Protein AF-A0A529PR20-F1 (afdb_monomer)

Structure (mmCIF, N/CA/C/O backbone):
data_AF-A0A529PR20-F1
#
_entry.id   AF-A0A529PR20-F1
#
loop_
_atom_site.group_PDB
_atom_site.id
_atom_site.type_symbol
_atom_site.label_atom_id
_atom_site.label_alt_id
_atom_site.label_comp_id
_atom_site.label_asym_id
_atom_site.label_entity_id
_atom_site.label_seq_id
_atom_site.pdbx_PDB_ins_code
_atom_site.Cartn_x
_atom_site.Cartn_y
_atom_site.Cartn_z
_atom_site.occupancy
_atom_site.B_iso_or_equiv
_atom_site.auth_seq_id
_atom_site.auth_comp_id
_atom_site.auth_asym_id
_atom_site.auth_atom_id
_atom_site.pdbx_PDB_model_num
ATOM 1 N N . MET A 1 1 ? -3.838 -8.684 -15.414 1.00 84.94 1 MET A N 1
ATOM 2 C CA . MET A 1 1 ? -3.041 -7.514 -14.962 1.00 84.94 1 MET A CA 1
ATOM 3 C C . MET A 1 1 ? -2.165 -7.906 -13.783 1.00 84.94 1 MET A C 1
ATOM 5 O O . MET A 1 1 ? -0.993 -7.568 -13.832 1.00 84.94 1 MET A O 1
ATOM 9 N N . ALA A 1 2 ? -2.687 -8.684 -12.826 1.00 80.88 2 ALA A N 1
ATOM 10 C CA . ALA A 1 2 ? -1.907 -9.395 -11.805 1.00 80.88 2 ALA A CA 1
ATOM 11 C C . ALA A 1 2 ? -0.615 -10.030 -12.363 1.00 80.88 2 ALA A C 1
ATOM 13 O O . ALA A 1 2 ? 0.471 -9.598 -11.996 1.00 80.88 2 ALA A O 1
ATOM 14 N N . ASP A 1 3 ? -0.721 -10.882 -13.393 1.00 88.12 3 ASP A N 1
ATOM 15 C CA . ASP A 1 3 ? 0.445 -11.555 -14.005 1.00 88.12 3 ASP A CA 1
ATOM 16 C C . ASP A 1 3 ? 1.547 -10.602 -14.500 1.00 88.12 3 ASP A C 1
ATOM 18 O O . ASP A 1 3 ? 2.730 -10.937 -14.499 1.00 88.12 3 ASP A O 1
ATOM 22 N N . LEU A 1 4 ? 1.177 -9.396 -14.952 1.00 87.56 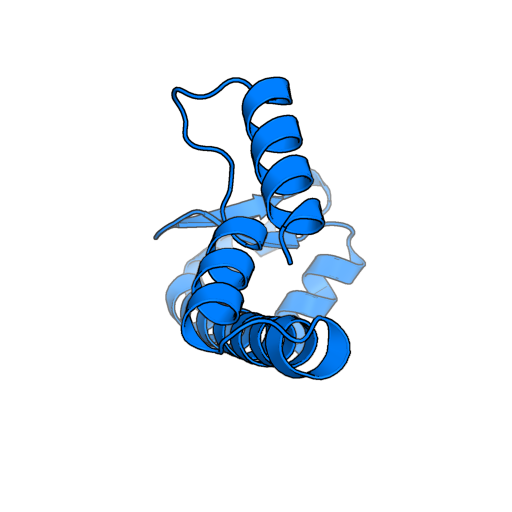4 LEU A N 1
ATOM 23 C CA . LEU A 1 4 ? 2.147 -8.389 -15.385 1.00 87.56 4 LEU A CA 1
ATOM 24 C C . LEU A 1 4 ? 2.904 -7.812 -14.188 1.00 87.56 4 LEU A C 1
ATOM 26 O O . LEU A 1 4 ? 4.117 -7.620 -14.269 1.00 87.56 4 LEU A O 1
ATOM 30 N N . ILE A 1 5 ? 2.184 -7.504 -13.110 1.00 87.12 5 ILE A N 1
ATOM 31 C CA . ILE A 1 5 ? 2.764 -6.966 -11.881 1.00 87.12 5 ILE A CA 1
ATOM 32 C C . ILE A 1 5 ? 3.679 -8.014 -11.246 1.00 87.12 5 ILE A C 1
ATOM 34 O O . ILE A 1 5 ? 4.823 -7.696 -10.926 1.00 87.12 5 ILE A O 1
ATOM 38 N N . ASP A 1 6 ? 3.241 -9.270 -11.178 1.00 89.06 6 ASP A N 1
ATOM 39 C CA . ASP A 1 6 ? 4.040 -10.375 -10.644 1.00 89.06 6 ASP A CA 1
ATOM 40 C C . ASP A 1 6 ? 5.289 -10.632 -11.478 1.00 89.06 6 ASP A C 1
ATOM 42 O O . ASP A 1 6 ? 6.383 -10.790 -10.937 1.00 89.06 6 ASP A O 1
ATOM 46 N N . ARG A 1 7 ? 5.175 -10.560 -12.808 1.00 90.06 7 ARG A N 1
ATOM 47 C CA . ARG A 1 7 ? 6.337 -10.646 -13.696 1.00 90.06 7 ARG A CA 1
ATOM 48 C C . ARG A 1 7 ? 7.320 -9.496 -13.491 1.00 90.06 7 ARG A C 1
ATOM 50 O O . ARG A 1 7 ? 8.522 -9.691 -13.598 1.00 90.06 7 ARG A O 1
ATOM 57 N N . ILE A 1 8 ? 6.851 -8.282 -13.216 1.00 90.38 8 ILE A N 1
ATOM 58 C CA . ILE A 1 8 ? 7.742 -7.156 -12.900 1.00 90.38 8 ILE A CA 1
ATOM 59 C C . ILE A 1 8 ? 8.437 -7.381 -11.550 1.00 90.38 8 ILE A C 1
ATOM 61 O O . ILE A 1 8 ? 9.648 -7.168 -11.444 1.00 90.38 8 ILE A O 1
ATOM 65 N N . ARG A 1 9 ? 7.695 -7.887 -10.559 1.00 91.00 9 ARG A N 1
ATOM 66 C CA . ARG A 1 9 ? 8.204 -8.260 -9.232 1.00 91.00 9 ARG A CA 1
ATOM 67 C C . ARG A 1 9 ? 9.215 -9.399 -9.288 1.00 91.00 9 ARG A C 1
ATOM 69 O O . ARG A 1 9 ? 10.208 -9.344 -8.567 1.00 91.00 9 ARG A O 1
ATOM 76 N N . SER A 1 10 ? 9.065 -10.355 -10.205 1.00 92.44 10 SER A N 1
ATOM 77 C CA . SER A 1 10 ? 10.031 -11.447 -10.385 1.00 92.44 10 SER A CA 1
ATOM 78 C C . SER A 1 10 ? 11.401 -10.973 -10.888 1.00 92.44 10 SER A C 1
ATOM 80 O O . SER A 1 10 ? 12.398 -11.650 -10.664 1.00 92.44 10 SER A O 1
ATOM 82 N N . PHE A 1 11 ? 11.486 -9.802 -11.532 1.00 92.19 11 PHE A N 1
ATOM 83 C CA . PHE A 1 11 ? 12.765 -9.153 -11.860 1.00 92.19 11 PHE A CA 1
ATOM 84 C C . PHE A 1 11 ? 13.356 -8.357 -10.679 1.00 92.19 11 PHE A C 1
ATOM 86 O O . PHE A 1 11 ? 14.425 -7.763 -10.798 1.00 92.19 11 PHE A O 1
ATOM 93 N N . GLY A 1 12 ? 12.680 -8.299 -9.529 1.00 92.88 12 GLY A N 1
ATOM 94 C CA . GLY A 1 12 ? 13.071 -7.470 -8.386 1.00 92.88 12 GLY A CA 1
ATOM 95 C C . GLY A 1 12 ? 12.781 -5.975 -8.569 1.00 92.88 12 GLY A C 1
ATOM 96 O O . GLY A 1 12 ? 13.387 -5.143 -7.882 1.00 92.88 12 GLY A O 1
ATOM 97 N N . ALA A 1 13 ? 11.891 -5.633 -9.503 1.00 94.88 13 ALA A N 1
ATOM 98 C CA . ALA A 1 13 ? 11.338 -4.296 -9.700 1.00 94.88 13 ALA A CA 1
ATOM 99 C C . ALA A 1 13 ? 9.886 -4.237 -9.206 1.00 94.88 13 ALA A C 1
ATOM 101 O O . ALA A 1 13 ? 9.278 -5.260 -8.928 1.00 94.88 13 ALA A O 1
ATOM 102 N N . ASN A 1 14 ? 9.303 -3.047 -9.082 1.00 93.19 14 ASN A N 1
ATOM 103 C CA . ASN A 1 14 ? 7.886 -2.911 -8.729 1.00 93.19 14 ASN A CA 1
ATOM 104 C C . ASN A 1 14 ? 7.256 -1.733 -9.476 1.00 93.19 14 ASN A C 1
ATOM 106 O O . ASN A 1 14 ? 7.968 -0.817 -9.894 1.00 93.19 14 ASN A O 1
ATOM 110 N N . ILE A 1 15 ? 5.932 -1.737 -9.623 1.00 91.88 15 ILE A N 1
ATOM 111 C CA . ILE A 1 15 ? 5.169 -0.555 -10.034 1.00 91.88 15 ILE A CA 1
ATOM 112 C C . ILE A 1 15 ? 4.261 -0.171 -8.882 1.00 91.88 15 ILE A C 1
ATOM 114 O O . ILE A 1 15 ? 3.506 -1.003 -8.390 1.00 91.88 15 ILE A O 1
ATOM 118 N N . VAL A 1 16 ? 4.330 1.093 -8.487 1.00 89.31 16 VAL A N 1
ATOM 119 C CA . VAL A 1 16 ? 3.492 1.665 -7.436 1.00 89.31 16 VAL A CA 1
ATOM 120 C C . VAL A 1 16 ? 2.740 2.878 -7.970 1.00 89.31 16 VAL A C 1
ATOM 122 O O . VAL A 1 16 ? 3.187 3.524 -8.928 1.00 89.31 16 VAL A O 1
ATOM 125 N N . LEU A 1 17 ? 1.604 3.187 -7.351 1.00 88.56 17 LEU A N 1
ATOM 126 C CA . LEU A 1 17 ? 0.974 4.492 -7.480 1.00 88.56 17 LEU A CA 1
ATOM 127 C C . LEU A 1 17 ? 1.635 5.453 -6.492 1.00 88.56 17 LEU A C 1
ATOM 129 O O . LEU A 1 17 ? 1.731 5.189 -5.301 1.00 88.56 17 LEU A O 1
ATOM 133 N N . ASP A 1 18 ? 2.116 6.572 -7.016 1.00 81.38 18 ASP A N 1
ATOM 134 C CA . ASP A 1 18 ? 2.633 7.702 -6.253 1.00 81.38 18 ASP A CA 1
ATOM 135 C C . ASP A 1 18 ? 1.660 8.868 -6.481 1.00 81.38 18 ASP A C 1
ATOM 137 O O . ASP A 1 18 ? 1.720 9.595 -7.483 1.00 81.38 18 ASP A O 1
ATOM 141 N N . GLY A 1 19 ? 0.630 8.925 -5.632 1.00 77.38 19 GLY A N 1
ATOM 142 C CA . GLY A 1 19 ? -0.546 9.767 -5.843 1.00 77.38 19 GLY A CA 1
ATOM 143 C C . GLY A 1 19 ? -1.278 9.416 -7.145 1.00 77.38 19 GLY A C 1
ATOM 144 O O . GLY A 1 19 ? -1.867 8.345 -7.281 1.00 77.38 19 GLY A O 1
ATOM 145 N N . ASN A 1 20 ? -1.241 10.325 -8.124 1.00 81.12 20 ASN A N 1
ATOM 146 C CA . ASN A 1 20 ? -1.870 10.123 -9.437 1.00 81.12 20 ASN A CA 1
ATOM 147 C C . ASN A 1 20 ? -0.917 9.580 -10.514 1.00 81.12 20 ASN A C 1
ATOM 149 O O . ASN A 1 20 ? -1.348 9.378 -11.652 1.00 81.12 20 ASN A O 1
ATOM 153 N N . SER A 1 21 ? 0.352 9.345 -10.177 1.00 85.44 21 SER A N 1
ATOM 154 C CA . SER A 1 21 ? 1.382 8.938 -11.134 1.00 85.44 21 SER A CA 1
ATOM 155 C C . SER A 1 21 ? 1.823 7.497 -10.906 1.00 85.44 21 SER A C 1
ATOM 157 O O . SER A 1 21 ? 1.871 7.025 -9.777 1.00 85.44 21 SER A O 1
ATOM 159 N N . LEU A 1 22 ? 2.185 6.789 -11.978 1.00 90.69 22 LEU A N 1
ATOM 160 C CA . LEU A 1 22 ? 2.845 5.488 -11.861 1.00 90.69 22 LEU A CA 1
ATOM 161 C C . LEU A 1 22 ? 4.350 5.678 -11.708 1.00 90.69 22 LEU A C 1
ATOM 163 O O . LEU A 1 22 ? 4.982 6.358 -12.519 1.00 90.69 22 LEU A O 1
ATOM 167 N N . ARG A 1 23 ? 4.932 5.002 -10.721 1.00 91.12 23 ARG A N 1
ATOM 168 C CA . ARG A 1 23 ? 6.373 4.983 -10.484 1.00 91.12 23 ARG A CA 1
ATOM 169 C C . ARG A 1 23 ? 6.899 3.557 -10.565 1.00 91.12 23 ARG A C 1
ATOM 171 O O . ARG A 1 23 ? 6.357 2.651 -9.942 1.00 91.12 23 ARG A O 1
ATOM 178 N N . ILE A 1 24 ? 7.982 3.367 -11.320 1.00 91.94 24 ILE A N 1
ATOM 179 C CA . ILE A 1 24 ? 8.697 2.087 -11.377 1.00 91.94 24 ILE A CA 1
ATOM 180 C C . ILE A 1 24 ? 9.854 2.129 -10.380 1.00 91.94 24 ILE A C 1
ATOM 182 O O . ILE A 1 24 ? 10.786 2.920 -10.536 1.00 91.94 24 ILE A O 1
ATOM 186 N N . VAL A 1 25 ? 9.805 1.263 -9.376 1.00 91.25 25 VAL A N 1
ATOM 187 C CA . VAL A 1 25 ? 10.880 1.059 -8.400 1.00 91.25 25 VAL A CA 1
ATOM 188 C C . VAL A 1 25 ? 11.874 0.046 -8.968 1.00 91.25 25 VAL A C 1
ATOM 190 O O . VAL A 1 25 ? 11.469 -0.972 -9.527 1.00 91.25 25 VAL A O 1
ATOM 193 N N . ASN A 1 26 ? 13.175 0.321 -8.833 1.00 92.69 26 ASN A N 1
ATOM 194 C CA . ASN A 1 26 ? 14.268 -0.501 -9.373 1.00 92.69 26 ASN A CA 1
ATOM 195 C C . ASN A 1 26 ? 14.171 -0.770 -10.886 1.00 92.69 26 ASN A C 1
ATOM 197 O O . ASN A 1 26 ? 14.440 -1.877 -11.355 1.00 92.69 26 ASN A O 1
ATOM 201 N N . ARG A 1 27 ? 13.809 0.256 -11.668 1.00 92.56 27 ARG A N 1
ATOM 202 C CA . ARG A 1 27 ? 13.640 0.172 -13.129 1.00 92.56 27 ARG A CA 1
ATOM 203 C C . ARG A 1 27 ? 14.833 -0.461 -13.857 1.00 92.56 27 ARG A C 1
ATOM 205 O O . ARG A 1 27 ? 14.628 -1.132 -14.860 1.00 92.56 27 ARG A O 1
ATOM 212 N N . GLN A 1 28 ? 16.052 -0.275 -13.359 1.00 93.62 28 GLN A N 1
ATOM 213 C CA . GLN A 1 28 ? 17.283 -0.839 -13.917 1.00 93.62 28 GLN A CA 1
ATOM 214 C C . GLN A 1 28 ? 17.313 -2.375 -13.953 1.00 93.62 28 GLN A C 1
ATOM 216 O O . GLN A 1 28 ? 18.092 -2.942 -14.709 1.00 93.62 28 GLN A O 1
ATOM 221 N N . LYS A 1 29 ? 16.480 -3.055 -13.153 1.00 94.19 29 LYS A N 1
ATOM 222 C CA . LYS A 1 29 ? 16.363 -4.520 -13.170 1.00 94.19 29 LYS A CA 1
ATOM 223 C C . LYS A 1 29 ? 15.412 -5.042 -14.251 1.00 94.19 29 LYS A C 1
ATOM 225 O O . LYS A 1 29 ? 15.314 -6.249 -14.447 1.00 94.19 29 LYS A O 1
ATOM 230 N N . LEU A 1 30 ? 14.694 -4.153 -14.940 1.00 93.25 30 LEU A N 1
ATOM 231 C CA . LEU A 1 30 ? 13.761 -4.532 -15.992 1.00 93.25 30 LEU A CA 1
ATOM 232 C C . LEU A 1 30 ? 14.427 -4.552 -17.373 1.00 93.25 30 LEU A C 1
ATOM 234 O O . LEU A 1 30 ? 15.314 -3.740 -17.643 1.00 93.25 30 LEU A O 1
ATOM 238 N N . PRO A 1 31 ? 13.940 -5.404 -18.295 1.00 91.81 31 PRO A N 1
ATOM 239 C CA . PRO A 1 31 ? 14.334 -5.337 -19.696 1.00 91.81 31 PRO A CA 1
ATOM 240 C C . PRO A 1 31 ? 14.083 -3.938 -20.292 1.00 91.81 31 PRO A C 1
ATOM 242 O O . PRO A 1 31 ? 13.068 -3.317 -19.956 1.00 91.81 31 PRO A O 1
ATOM 245 N N . PRO A 1 32 ? 14.907 -3.456 -21.244 1.00 87.12 32 PRO A N 1
ATOM 246 C CA . PRO A 1 32 ? 14.759 -2.116 -21.831 1.00 87.12 32 PRO A CA 1
ATOM 247 C C . PRO A 1 32 ? 13.357 -1.826 -22.399 1.00 87.12 32 PRO A C 1
ATOM 249 O O . PRO A 1 32 ? 12.844 -0.713 -22.282 1.00 87.12 32 PRO A O 1
ATOM 252 N N . ALA A 1 33 ? 12.695 -2.849 -22.949 1.00 86.00 33 ALA A N 1
ATOM 253 C CA . ALA A 1 33 ? 11.346 -2.753 -23.510 1.00 86.00 33 ALA A CA 1
ATOM 254 C C . ALA A 1 33 ? 10.228 -2.594 -22.456 1.00 86.00 33 ALA A C 1
ATOM 256 O O . ALA A 1 33 ? 9.122 -2.164 -22.792 1.00 86.00 33 ALA A O 1
ATOM 257 N N . ALA A 1 34 ? 10.490 -2.903 -21.181 1.00 86.94 34 ALA A N 1
ATOM 258 C CA . ALA A 1 34 ? 9.476 -2.880 -20.127 1.00 86.94 34 ALA A CA 1
ATOM 259 C C . ALA A 1 34 ? 8.902 -1.473 -19.912 1.00 86.94 34 ALA A C 1
ATOM 261 O O . ALA A 1 34 ? 7.705 -1.315 -19.690 1.00 86.94 34 ALA A O 1
ATOM 262 N N . GLY A 1 35 ? 9.734 -0.436 -20.048 1.00 86.44 35 GLY A N 1
ATOM 263 C CA . GLY A 1 35 ? 9.301 0.950 -19.888 1.00 86.44 35 GLY A CA 1
ATOM 264 C C . GLY A 1 35 ? 8.218 1.371 -20.884 1.00 86.44 35 GLY A C 1
ATOM 265 O O . GLY A 1 35 ? 7.226 1.980 -20.488 1.00 86.44 35 GLY A O 1
ATOM 266 N N . ALA A 1 36 ? 8.388 1.017 -22.160 1.00 88.81 36 ALA A N 1
ATOM 267 C CA . ALA A 1 36 ? 7.411 1.317 -23.207 1.00 88.81 36 ALA A CA 1
ATOM 268 C C . ALA A 1 36 ? 6.104 0.539 -22.996 1.00 88.81 36 ALA A C 1
ATOM 270 O O . ALA A 1 36 ? 5.015 1.081 -23.187 1.00 88.81 36 ALA A O 1
ATOM 271 N N . TYR A 1 37 ? 6.206 -0.712 -22.538 1.00 88.38 37 TYR A N 1
ATOM 272 C CA . TYR A 1 37 ? 5.041 -1.529 -22.216 1.00 88.38 37 TYR A CA 1
ATOM 273 C C . TYR A 1 37 ? 4.230 -0.937 -21.052 1.00 88.38 37 TYR A C 1
ATOM 275 O O . TYR A 1 37 ? 3.015 -0.771 -21.164 1.00 88.38 37 TYR A O 1
ATOM 283 N N . VAL A 1 38 ? 4.893 -0.540 -19.961 1.00 89.81 38 VAL A N 1
ATOM 284 C CA . VAL A 1 38 ? 4.237 0.109 -18.813 1.00 89.81 38 VAL A CA 1
ATOM 285 C C . VAL A 1 38 ? 3.564 1.415 -19.228 1.00 89.81 38 VAL A C 1
ATOM 287 O O . VAL A 1 38 ? 2.420 1.652 -18.849 1.00 89.81 38 VAL A O 1
ATOM 290 N N . ALA A 1 39 ? 4.218 2.229 -20.062 1.00 89.62 39 ALA A N 1
ATOM 291 C CA . ALA A 1 39 ? 3.626 3.461 -20.581 1.00 89.62 39 ALA A CA 1
ATOM 292 C C . ALA A 1 39 ? 2.361 3.187 -21.416 1.00 89.62 39 ALA A C 1
ATOM 294 O O . ALA A 1 39 ? 1.330 3.824 -21.202 1.00 89.62 39 ALA A O 1
ATOM 295 N N . LYS A 1 40 ? 2.403 2.189 -22.310 1.00 92.69 40 LYS A N 1
ATOM 296 C CA . LYS A 1 40 ? 1.259 1.788 -23.147 1.00 92.69 40 LYS A CA 1
ATOM 297 C C . LYS A 1 40 ? 0.055 1.328 -22.319 1.00 92.69 40 LYS A C 1
ATOM 299 O O . LYS A 1 40 ? -1.085 1.615 -22.676 1.00 92.69 40 LYS A O 1
ATOM 304 N N . HIS A 1 41 ? 0.301 0.628 -21.213 1.00 92.88 41 HIS A N 1
ATOM 305 C CA . HIS A 1 41 ? -0.743 0.041 -20.368 1.00 92.88 41 HIS A CA 1
ATOM 306 C C . HIS A 1 41 ? -1.030 0.836 -19.084 1.00 92.88 41 HIS A C 1
ATOM 308 O O . HIS A 1 41 ? -1.789 0.367 -18.234 1.00 92.88 41 HIS A O 1
ATOM 314 N N . GLY A 1 42 ? -0.494 2.054 -18.955 1.00 91.25 42 GLY A N 1
ATOM 315 C CA . GLY A 1 42 ? -0.500 2.819 -17.705 1.00 91.25 42 GLY A CA 1
ATOM 316 C C . GLY A 1 42 ? -1.885 3.001 -17.077 1.00 91.25 42 GLY A C 1
ATOM 317 O O . GLY A 1 42 ? -2.052 2.769 -15.886 1.00 91.25 42 GLY A O 1
ATOM 318 N N . LYS A 1 43 ? -2.922 3.316 -17.865 1.00 92.56 43 LYS A N 1
ATOM 319 C CA . LYS A 1 43 ? -4.297 3.460 -17.338 1.00 92.56 43 LYS A CA 1
ATOM 320 C C . LYS A 1 43 ? -4.829 2.170 -16.708 1.00 92.56 43 LYS A C 1
ATOM 322 O O . LYS A 1 43 ? -5.475 2.212 -15.666 1.00 92.56 43 LYS A O 1
ATOM 327 N N . ALA A 1 44 ? -4.572 1.032 -17.347 1.00 92.38 44 ALA A N 1
ATOM 328 C CA . ALA A 1 44 ? -5.061 -0.259 -16.884 1.00 92.38 44 ALA A CA 1
ATOM 329 C C . ALA A 1 44 ? -4.266 -0.753 -15.663 1.00 92.38 44 ALA A C 1
ATOM 331 O O . ALA A 1 44 ? -4.859 -1.298 -14.736 1.00 92.38 44 ALA A O 1
ATOM 332 N N . ILE A 1 45 ? -2.954 -0.492 -15.632 1.00 92.75 45 ILE A N 1
ATOM 333 C CA . ILE A 1 45 ? -2.095 -0.737 -14.465 1.00 92.75 45 ILE A CA 1
ATOM 334 C C . ILE A 1 45 ? -2.563 0.109 -13.276 1.00 92.75 45 ILE A C 1
ATOM 336 O O . ILE A 1 45 ? -2.806 -0.432 -12.205 1.00 92.75 45 ILE A O 1
ATOM 340 N N . ALA A 1 46 ? -2.774 1.414 -13.475 1.00 91.69 46 ALA A N 1
ATOM 341 C CA . ALA A 1 46 ? -3.262 2.308 -12.428 1.00 91.69 46 ALA A CA 1
ATOM 342 C C . ALA A 1 46 ? -4.640 1.886 -11.899 1.00 91.69 46 ALA A C 1
ATOM 344 O O . ALA A 1 46 ? -4.866 1.905 -10.695 1.00 91.69 46 ALA A O 1
ATOM 345 N N . LYS A 1 47 ? -5.563 1.471 -12.779 1.00 91.81 47 LYS A N 1
ATOM 346 C CA . LYS A 1 47 ? -6.876 0.958 -12.359 1.00 91.81 47 LYS A CA 1
ATOM 347 C C . LYS A 1 47 ? -6.746 -0.300 -11.498 1.00 91.81 47 LYS A C 1
ATOM 349 O O . LYS A 1 47 ? -7.450 -0.411 -10.502 1.00 91.81 47 LYS A O 1
ATOM 354 N N . TYR A 1 48 ? -5.875 -1.228 -11.891 1.00 91.00 48 TYR A N 1
ATOM 355 C CA . TYR A 1 48 ? -5.631 -2.451 -11.131 1.00 91.00 48 TYR A CA 1
ATOM 356 C C . TYR A 1 48 ? -5.043 -2.142 -9.752 1.00 91.00 48 TYR A C 1
ATOM 358 O O . TYR A 1 48 ? -5.621 -2.556 -8.759 1.00 91.00 48 TYR A O 1
ATOM 366 N N . LEU A 1 49 ? -3.976 -1.338 -9.692 1.00 89.00 49 LEU A N 1
ATOM 367 C CA . LEU A 1 49 ? -3.324 -0.972 -8.431 1.00 89.00 49 LEU A CA 1
ATOM 368 C C . LEU A 1 49 ? -4.272 -0.236 -7.473 1.00 89.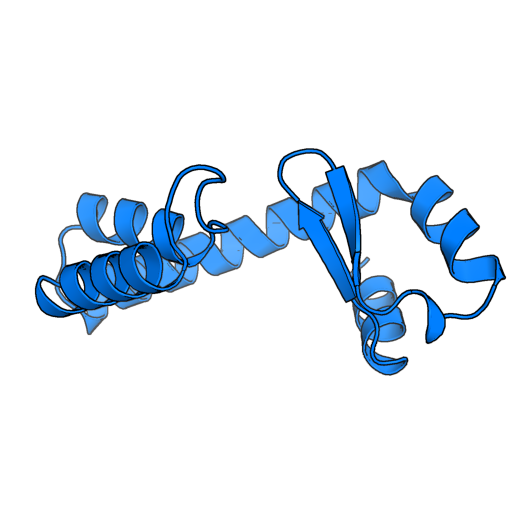00 49 LEU A C 1
ATOM 370 O O . LEU A 1 49 ? -4.285 -0.554 -6.298 1.00 89.00 49 LEU A O 1
ATOM 374 N N . ARG A 1 50 ? -5.141 0.662 -7.964 1.00 87.88 50 ARG A N 1
ATOM 375 C CA . ARG A 1 50 ? -6.174 1.293 -7.114 1.00 87.88 50 ARG A CA 1
ATOM 376 C C . ARG A 1 50 ? -7.179 0.291 -6.552 1.00 87.88 50 ARG A C 1
ATOM 378 O O . ARG A 1 50 ? -7.670 0.474 -5.448 1.00 87.88 50 ARG A O 1
ATOM 385 N N . SER A 1 51 ? -7.551 -0.718 -7.340 1.00 85.94 51 SER A N 1
ATOM 386 C CA . SER A 1 51 ? -8.472 -1.759 -6.877 1.00 85.94 51 SER A CA 1
ATOM 387 C C . SER A 1 51 ? -7.825 -2.626 -5.801 1.00 85.94 51 SER A C 1
ATOM 389 O O . SER A 1 51 ? -8.498 -2.979 -4.844 1.00 85.94 51 SER A O 1
ATOM 391 N N . ASP A 1 52 ? -6.544 -2.944 -5.975 1.00 85.06 52 ASP A N 1
ATOM 392 C CA . ASP A 1 52 ? -5.726 -3.710 -5.032 1.00 85.06 52 ASP A CA 1
ATOM 393 C C . ASP A 1 52 ? -5.540 -2.930 -3.718 1.00 85.06 52 ASP A C 1
ATOM 395 O O . ASP A 1 52 ? -5.874 -3.429 -2.651 1.00 85.06 52 ASP A O 1
ATOM 399 N N . GLU A 1 53 ? -5.161 -1.647 -3.806 1.00 83.31 53 GLU A N 1
ATOM 400 C CA . GLU A 1 53 ? -5.050 -0.729 -2.660 1.00 83.31 53 GLU A CA 1
ATOM 401 C C . GLU A 1 53 ? -6.364 -0.601 -1.878 1.00 83.31 53 GLU A C 1
ATOM 403 O O . GLU A 1 53 ? -6.344 -0.517 -0.653 1.00 83.31 53 GLU A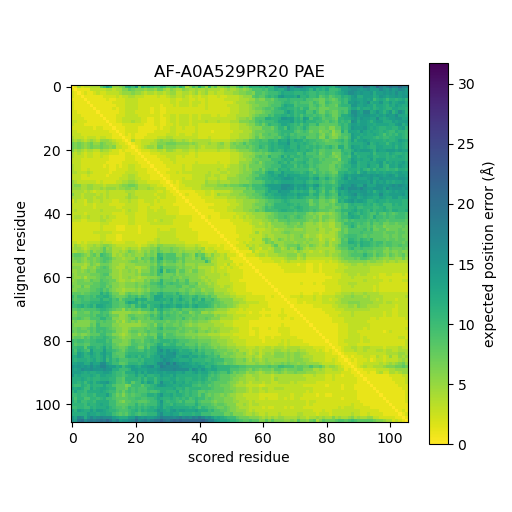 O 1
ATOM 408 N N . ASN A 1 54 ?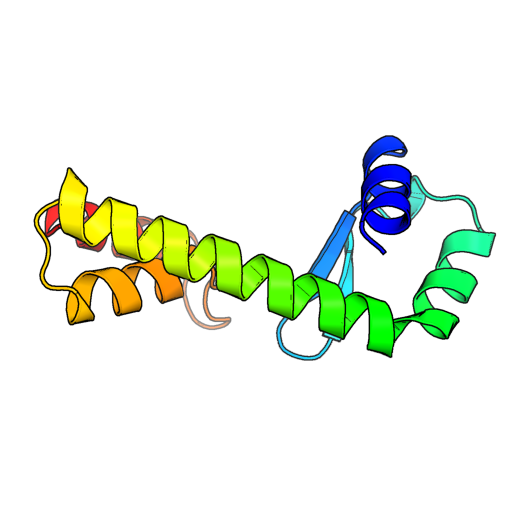 -7.513 -0.596 -2.563 1.00 83.06 54 ASN A N 1
ATOM 409 C CA . ASN A 1 54 ? -8.816 -0.559 -1.899 1.00 83.06 54 ASN A CA 1
ATOM 410 C C . ASN A 1 54 ? -9.120 -1.861 -1.141 1.00 83.06 54 ASN A C 1
ATOM 412 O O . ASN A 1 54 ? -9.717 -1.800 -0.072 1.00 83.06 54 ASN A O 1
ATOM 416 N N . ILE A 1 55 ? -8.723 -3.021 -1.675 1.00 85.12 55 ILE A N 1
ATOM 417 C CA . ILE A 1 55 ? -8.894 -4.310 -0.988 1.00 85.12 55 ILE A CA 1
ATOM 418 C C . ILE A 1 55 ? -7.996 -4.351 0.250 1.00 85.12 55 ILE A C 1
ATOM 420 O O . ILE A 1 55 ? -8.492 -4.594 1.346 1.00 85.12 55 ILE A O 1
ATOM 424 N N . GLU A 1 56 ? -6.709 -4.018 0.102 1.00 87.69 56 GLU A N 1
ATOM 425 C CA . GLU A 1 56 ? -5.777 -3.947 1.235 1.00 87.69 56 GLU A CA 1
ATOM 426 C C . GLU A 1 56 ? -6.241 -2.941 2.302 1.00 87.69 56 GLU A C 1
ATOM 428 O O . GLU A 1 56 ? -6.042 -3.161 3.499 1.00 87.69 56 GLU A O 1
ATOM 433 N N . PHE A 1 57 ? -6.863 -1.833 1.884 1.00 92.06 57 PHE A N 1
ATOM 434 C CA . PHE A 1 57 ? -7.459 -0.849 2.782 1.00 92.06 57 PHE A CA 1
ATOM 435 C C . PHE A 1 57 ? -8.614 -1.437 3.603 1.00 92.06 57 PHE A C 1
ATOM 437 O O . PHE A 1 57 ? -8.591 -1.314 4.828 1.00 92.06 57 PHE A O 1
ATOM 444 N N . GLU A 1 58 ? -9.595 -2.075 2.957 1.00 93.44 58 GLU A N 1
ATOM 445 C CA . GLU A 1 58 ? -10.752 -2.672 3.640 1.00 93.44 58 GLU A CA 1
ATOM 446 C C . GLU A 1 58 ? -10.333 -3.801 4.586 1.00 93.44 58 GLU A C 1
ATOM 448 O O . GLU A 1 58 ? -10.792 -3.853 5.727 1.00 93.44 58 GLU A O 1
ATOM 453 N N . GLU A 1 59 ? -9.413 -4.669 4.154 1.00 94.06 59 GLU A N 1
ATOM 454 C CA . GLU A 1 59 ? -8.874 -5.738 5.000 1.00 94.06 59 GLU A CA 1
ATOM 455 C C . GLU A 1 59 ? -8.154 -5.167 6.226 1.00 94.06 59 GLU A C 1
ATOM 457 O O . GLU A 1 59 ? -8.382 -5.607 7.353 1.00 94.06 59 GLU A O 1
ATOM 462 N N . ARG A 1 60 ? -7.322 -4.136 6.040 1.00 94.19 60 ARG A N 1
ATOM 463 C CA . ARG A 1 60 ? -6.610 -3.488 7.145 1.00 94.19 60 ARG A CA 1
ATOM 464 C C . ARG A 1 60 ? -7.557 -2.786 8.112 1.00 94.19 60 ARG A C 1
ATOM 466 O O . ARG A 1 60 ? -7.351 -2.885 9.319 1.00 94.19 60 ARG A O 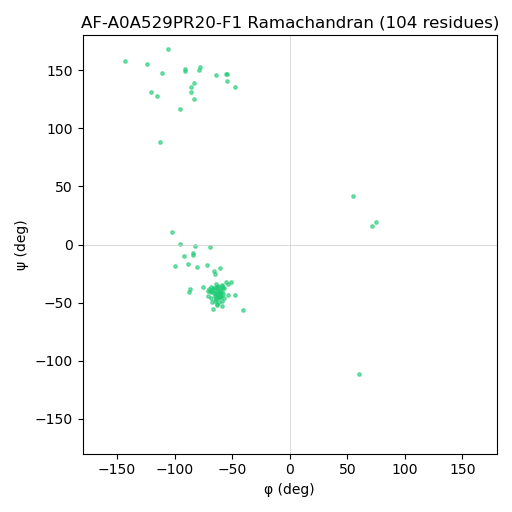1
ATOM 473 N N . ALA A 1 61 ? -8.572 -2.091 7.604 1.00 96.12 61 ALA A N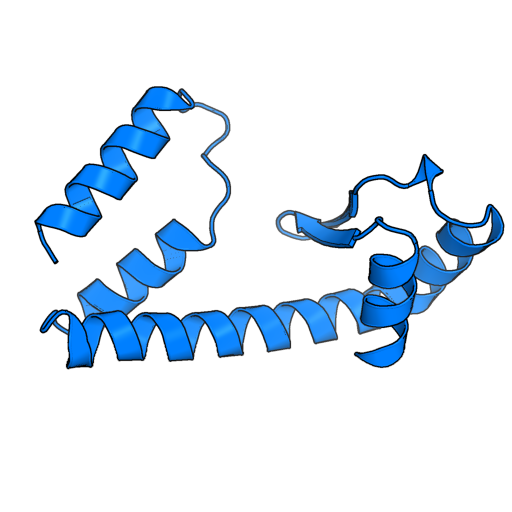 1
ATOM 474 C CA . ALA A 1 61 ? -9.594 -1.467 8.437 1.00 96.12 61 ALA A CA 1
ATOM 475 C C . ALA A 1 61 ? -10.362 -2.525 9.244 1.00 96.12 61 ALA A C 1
ATOM 477 O O . ALA A 1 61 ? -10.570 -2.339 10.437 1.00 96.12 61 ALA A O 1
ATOM 478 N N . ALA A 1 62 ? -10.705 -3.666 8.639 1.00 95.38 62 ALA A N 1
ATOM 479 C CA . ALA A 1 62 ? -11.356 -4.765 9.346 1.00 95.38 62 ALA A CA 1
ATOM 480 C C . ALA A 1 62 ? -10.464 -5.362 10.451 1.00 95.38 62 ALA A C 1
ATOM 482 O O . ALA A 1 62 ? -10.946 -5.582 11.558 1.00 95.38 62 ALA A O 1
ATOM 483 N N . ILE A 1 63 ? -9.166 -5.569 10.199 1.00 94.75 63 ILE A N 1
ATOM 484 C CA . ILE A 1 63 ? -8.220 -6.034 11.232 1.00 94.75 63 ILE A CA 1
ATOM 485 C C . ILE A 1 63 ? -8.187 -5.047 12.406 1.00 94.75 63 ILE A C 1
ATOM 487 O O . ILE A 1 63 ? -8.328 -5.443 13.559 1.00 94.75 63 ILE A O 1
ATOM 491 N N . ILE A 1 64 ? -8.045 -3.750 12.125 1.00 95.62 64 ILE A N 1
ATOM 492 C CA . ILE A 1 64 ? -7.977 -2.720 13.168 1.00 95.62 64 ILE A CA 1
ATOM 493 C C . ILE A 1 64 ? -9.303 -2.620 13.952 1.00 95.62 64 ILE A C 1
ATOM 495 O O . ILE A 1 64 ? -9.284 -2.434 15.166 1.00 95.62 64 ILE A O 1
ATOM 499 N N . GLU A 1 65 ? -10.448 -2.776 13.286 1.00 97.31 65 GLU A N 1
ATOM 500 C CA . GLU A 1 65 ? -11.765 -2.790 13.931 1.00 97.31 65 GLU A CA 1
ATOM 501 C C . GLU A 1 65 ? -11.952 -4.014 14.833 1.00 97.31 65 GLU A C 1
ATOM 503 O O . GLU A 1 65 ? -12.265 -3.879 16.014 1.00 97.31 65 GLU A O 1
ATOM 508 N N . PHE A 1 66 ? -11.782 -5.217 14.284 1.00 95.69 66 PHE A N 1
ATOM 509 C CA . PHE A 1 66 ? -12.189 -6.444 14.964 1.00 95.69 66 PHE A CA 1
ATOM 510 C C . PHE A 1 66 ? -11.105 -7.010 15.875 1.00 95.69 66 PHE A C 1
ATOM 512 O O . PHE A 1 66 ? -11.418 -7.466 16.973 1.00 95.69 66 PHE A O 1
ATOM 519 N N . GLU A 1 67 ? -9.843 -6.984 15.445 1.00 92.94 67 GLU A N 1
ATOM 520 C CA . GLU A 1 67 ? -8.725 -7.465 16.263 1.00 92.94 67 GLU A CA 1
ATOM 521 C C . GLU A 1 67 ? -8.194 -6.367 17.189 1.00 92.94 67 GLU A C 1
ATOM 523 O O . GLU A 1 67 ? -7.860 -6.651 18.338 1.00 92.94 67 GLU A O 1
ATOM 528 N N . GLY A 1 68 ? -8.148 -5.116 16.714 1.00 90.00 68 GLY A N 1
ATOM 529 C CA . GLY A 1 68 ? -7.748 -3.957 17.523 1.00 90.00 68 GLY A CA 1
ATOM 530 C C . GLY A 1 68 ? -8.859 -3.416 18.431 1.00 90.00 68 GLY A C 1
ATOM 531 O O . GLY A 1 68 ? -8.584 -2.726 19.405 1.00 90.00 68 GLY A O 1
ATOM 532 N N . GLY A 1 69 ? -10.128 -3.730 18.155 1.00 93.25 69 GLY A N 1
ATOM 533 C CA . GLY A 1 69 ? -11.259 -3.242 18.951 1.00 93.25 69 GLY A CA 1
ATOM 534 C C . GLY A 1 69 ? -11.559 -1.750 18.765 1.00 93.25 69 GLY A C 1
ATOM 535 O O . GLY A 1 69 ? -12.277 -1.162 19.578 1.00 93.25 69 GLY A O 1
ATOM 536 N N . ALA A 1 70 ? -11.022 -1.118 17.716 1.00 94.62 70 ALA A N 1
ATOM 537 C CA . ALA A 1 70 ? -11.288 0.284 17.427 1.00 94.62 70 ALA A CA 1
ATOM 538 C C . ALA A 1 70 ? -12.651 0.489 16.744 1.00 94.62 70 ALA A C 1
ATOM 540 O O . ALA A 1 70 ? -13.088 -0.344 15.949 1.00 94.62 70 ALA A O 1
ATOM 541 N N . PRO A 1 71 ? -13.308 1.644 16.958 1.00 95.88 71 PRO A N 1
ATOM 542 C CA . PRO A 1 71 ? -14.448 2.041 16.142 1.00 95.88 71 PRO A CA 1
ATOM 543 C C . PRO A 1 71 ? -14.089 2.036 14.649 1.00 95.88 71 PRO A C 1
ATOM 545 O O . PRO A 1 71 ? -13.015 2.511 14.273 1.00 95.88 71 PRO A O 1
ATOM 548 N N . ARG A 1 72 ? -15.010 1.578 13.789 1.00 95.50 72 ARG A N 1
ATOM 549 C CA . ARG A 1 72 ? -14.810 1.503 12.329 1.00 95.50 72 ARG A CA 1
ATOM 550 C C . ARG A 1 72 ? -14.242 2.793 11.732 1.00 95.50 72 ARG A C 1
ATOM 552 O O . ARG A 1 72 ? -13.306 2.742 10.941 1.00 95.50 72 ARG A O 1
ATOM 559 N N . GLU A 1 73 ? -14.756 3.950 12.142 1.00 95.31 73 GLU A N 1
ATOM 560 C CA . GLU A 1 73 ? -14.262 5.245 11.663 1.00 95.31 73 GLU A CA 1
ATOM 561 C C . GLU A 1 73 ? -12.763 5.436 11.954 1.00 95.31 73 GLU A C 1
ATOM 563 O O . GLU A 1 73 ? -12.008 5.875 11.088 1.00 95.31 73 GLU A O 1
ATOM 568 N N . TRP A 1 74 ? -12.302 5.065 13.151 1.00 94.25 74 TRP A N 1
ATOM 569 C CA . TRP A 1 74 ? -10.893 5.177 13.533 1.00 94.25 74 TRP A CA 1
ATOM 570 C C . TRP A 1 74 ? -10.034 4.161 12.786 1.00 94.25 74 TRP A C 1
ATOM 572 O O . TRP A 1 74 ? -8.946 4.502 12.317 1.00 94.25 74 TRP A O 1
ATOM 582 N N . ALA A 1 75 ? -10.548 2.943 12.621 1.00 95.62 75 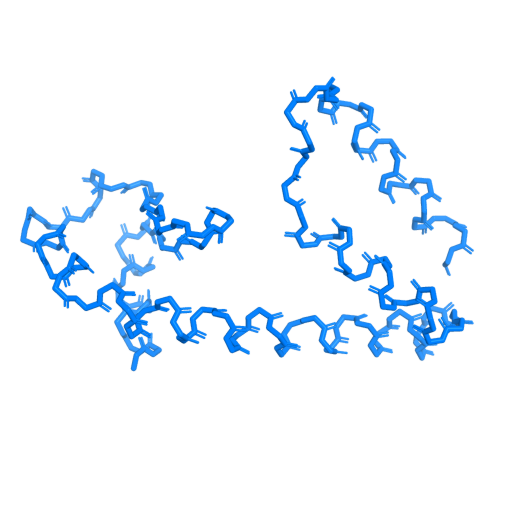ALA A N 1
ATOM 583 C CA . ALA A 1 75 ? -9.893 1.887 11.868 1.00 95.62 75 ALA A CA 1
ATOM 584 C C . ALA A 1 75 ? -9.654 2.283 10.404 1.00 95.62 75 ALA A C 1
ATOM 586 O O . ALA A 1 75 ? -8.545 2.133 9.890 1.00 95.62 75 ALA A O 1
ATOM 587 N N . GLU A 1 76 ? -10.655 2.879 9.753 1.00 95.25 76 GLU A N 1
ATOM 588 C CA . GLU A 1 76 ? -10.528 3.410 8.397 1.00 95.25 76 GLU A CA 1
ATOM 589 C C . GLU A 1 76 ? -9.517 4.557 8.321 1.00 95.25 76 GLU A C 1
ATOM 591 O O . GLU A 1 76 ? -8.658 4.565 7.438 1.00 95.25 76 GLU A O 1
ATOM 596 N N . GLN A 1 77 ? -9.566 5.535 9.231 1.00 93.50 77 GLN A N 1
ATOM 597 C CA . GLN A 1 77 ? -8.590 6.631 9.199 1.00 93.50 77 GLN A CA 1
ATOM 598 C C . GLN A 1 77 ? -7.162 6.118 9.395 1.00 93.50 77 GLN A C 1
ATOM 600 O O . GLN A 1 77 ? -6.254 6.517 8.661 1.00 93.50 77 GLN A O 1
ATOM 605 N N . PHE A 1 78 ? -6.955 5.183 10.322 1.00 94.31 78 PHE A N 1
ATOM 606 C CA . PHE A 1 78 ? -5.628 4.637 10.558 1.00 94.31 78 PHE A CA 1
ATOM 607 C C . PHE A 1 78 ? -5.142 3.766 9.394 1.00 94.31 78 PHE A C 1
ATOM 609 O O . PHE A 1 78 ? -4.000 3.922 8.953 1.00 94.31 78 PHE A O 1
ATOM 616 N N . ALA A 1 79 ? -6.015 2.947 8.798 1.00 93.81 79 ALA A N 1
ATOM 617 C CA . ALA A 1 79 ? -5.706 2.210 7.575 1.00 93.81 79 ALA A CA 1
ATOM 618 C C . ALA A 1 79 ? -5.301 3.148 6.420 1.00 93.81 79 ALA A C 1
ATOM 620 O O . ALA A 1 79 ? -4.359 2.839 5.689 1.00 93.81 79 ALA A O 1
ATOM 621 N N . ARG A 1 80 ? -5.928 4.331 6.289 1.00 90.19 80 ARG A N 1
ATOM 622 C CA . ARG A 1 80 ? -5.501 5.360 5.319 1.00 90.19 80 ARG A CA 1
ATOM 623 C C . ARG A 1 80 ? -4.113 5.907 5.629 1.00 90.19 80 ARG A C 1
ATOM 625 O O . ARG A 1 80 ? -3.347 6.137 4.700 1.00 90.19 80 ARG A O 1
ATOM 632 N N . TYR A 1 81 ? -3.778 6.160 6.893 1.00 90.31 81 TYR A N 1
ATOM 633 C CA . TYR A 1 81 ? -2.452 6.680 7.244 1.00 90.31 81 TYR A CA 1
ATOM 634 C C . TYR A 1 81 ? -1.346 5.662 6.975 1.00 90.31 81 TYR A C 1
ATOM 636 O O . TYR A 1 81 ? -0.301 6.034 6.447 1.00 90.31 81 TYR A O 1
ATOM 644 N N . LEU A 1 82 ? -1.596 4.382 7.259 1.00 89.12 82 LEU A N 1
ATOM 645 C CA . LEU A 1 82 ? -0.628 3.306 7.042 1.00 89.12 82 LEU A CA 1
ATOM 646 C C . LEU A 1 82 ? -0.289 3.076 5.559 1.00 89.12 82 LEU A C 1
ATOM 648 O O . LEU A 1 82 ? 0.806 2.607 5.260 1.00 89.12 82 LEU A O 1
ATOM 652 N N . THR A 1 83 ? -1.182 3.429 4.628 1.00 82.50 83 THR A N 1
ATOM 653 C CA . THR A 1 83 ? -0.935 3.319 3.176 1.00 82.50 83 THR A CA 1
ATOM 654 C C . THR A 1 83 ? -0.357 4.592 2.552 1.00 82.50 83 THR A C 1
ATOM 656 O O . THR A 1 83 ? 0.086 4.580 1.403 1.00 82.50 83 THR A O 1
ATOM 659 N N . LYS A 1 84 ? -0.323 5.711 3.286 1.00 82.44 84 LYS A N 1
ATOM 660 C CA . LYS A 1 84 ? 0.202 6.986 2.781 1.00 82.44 84 LYS A CA 1
ATOM 661 C C . LYS A 1 84 ? 1.719 7.044 2.910 1.00 82.44 84 LYS A C 1
ATOM 663 O O . LYS A 1 84 ? 2.301 6.743 3.950 1.00 82.44 84 LYS A O 1
ATOM 668 N N . THR A 1 85 ? 2.369 7.574 1.878 1.00 81.88 85 THR A N 1
ATOM 669 C CA . THR A 1 85 ? 3.725 8.103 2.029 1.00 81.88 85 THR A CA 1
ATOM 670 C C . THR A 1 85 ? 3.706 9.294 2.978 1.00 81.88 85 THR A C 1
ATOM 672 O O . THR A 1 85 ? 2.777 10.107 2.939 1.00 81.88 85 THR A O 1
ATOM 675 N N . LYS A 1 86 ? 4.774 9.448 3.763 1.00 87.00 86 LYS A N 1
ATOM 676 C CA . LYS A 1 86 ? 4.984 10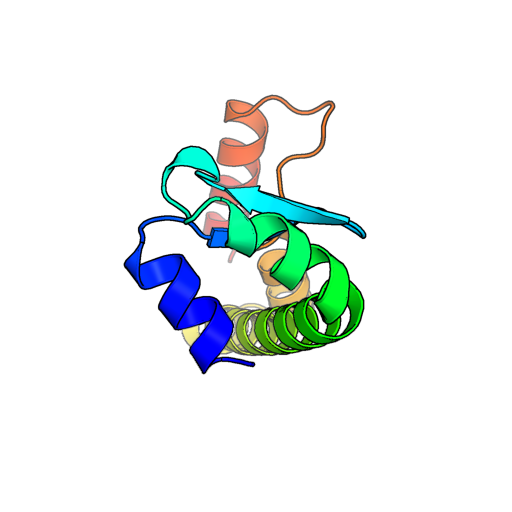.630 4.596 1.00 87.00 86 LYS A CA 1
ATOM 677 C C . LYS A 1 86 ? 4.747 11.928 3.798 1.00 87.00 86 LYS A C 1
ATOM 679 O O . LYS A 1 86 ? 5.304 12.054 2.703 1.00 87.00 86 LYS A O 1
ATOM 684 N N . PRO A 1 87 ? 4.032 12.927 4.349 1.00 87.62 87 PRO A N 1
ATOM 685 C CA . PRO A 1 87 ? 3.936 14.249 3.736 1.00 87.62 87 PRO A CA 1
ATOM 686 C C . PRO A 1 87 ? 5.314 14.878 3.466 1.00 87.62 87 PRO A C 1
ATOM 688 O O . PRO A 1 87 ? 6.276 14.679 4.212 1.00 87.62 87 PRO A O 1
ATOM 691 N N . ALA A 1 88 ? 5.429 15.665 2.394 1.00 85.50 88 ALA A N 1
ATOM 692 C CA . ALA A 1 88 ? 6.713 16.234 1.974 1.00 85.50 88 ALA A CA 1
ATOM 693 C C . ALA A 1 88 ? 7.372 17.112 3.057 1.00 85.50 88 ALA A C 1
ATOM 695 O O . ALA A 1 88 ? 8.589 17.075 3.201 1.00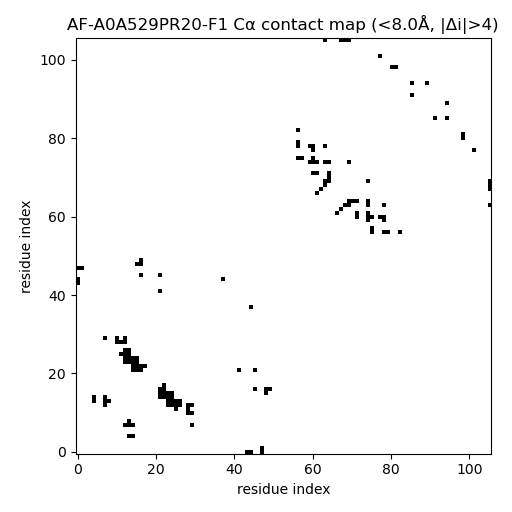 85.50 88 ALA A O 1
ATOM 696 N N . ALA A 1 89 ? 6.569 17.846 3.834 1.00 90.06 89 ALA A N 1
ATOM 697 C CA . ALA A 1 89 ? 7.033 18.781 4.863 1.00 90.06 89 ALA A CA 1
ATOM 698 C C . ALA A 1 89 ? 7.354 18.142 6.229 1.00 90.06 89 ALA A C 1
ATOM 700 O O . ALA A 1 89 ? 7.877 18.826 7.099 1.00 90.06 89 ALA A O 1
ATOM 701 N N . THR A 1 90 ? 7.023 16.867 6.439 1.00 90.00 90 THR A N 1
ATOM 702 C CA . THR A 1 90 ? 7.219 16.176 7.728 1.00 90.00 90 THR A CA 1
ATOM 703 C C . THR A 1 90 ? 8.585 15.497 7.759 1.00 90.00 90 THR A C 1
ATOM 705 O O . THR A 1 90 ? 9.043 15.043 6.714 1.00 90.00 90 THR A O 1
ATOM 708 N N . ASP A 1 91 ? 9.243 15.349 8.904 1.00 94.25 91 ASP A N 1
ATOM 709 C CA . ASP A 1 91 ? 10.445 14.510 8.997 1.00 94.25 91 ASP A CA 1
ATOM 710 C C . ASP A 1 91 ? 10.111 13.000 9.056 1.00 94.25 91 ASP A C 1
ATOM 712 O O . ASP A 1 91 ? 9.029 12.588 9.477 1.00 94.25 91 ASP A O 1
ATOM 716 N N . VAL A 1 92 ? 11.030 12.138 8.600 1.00 91.62 92 VAL A N 1
ATOM 717 C CA . VAL A 1 92 ? 10.842 10.672 8.622 1.00 91.62 92 VAL A CA 1
ATOM 718 C C . VAL A 1 92 ? 10.617 10.147 10.039 1.00 91.62 92 VAL A C 1
ATOM 720 O O . VAL A 1 92 ? 9.743 9.297 10.233 1.00 91.62 92 VAL A O 1
ATOM 723 N N . MET A 1 93 ? 11.355 10.657 11.024 1.00 94.12 93 MET A N 1
ATOM 724 C CA . MET A 1 93 ? 11.200 10.236 12.413 1.00 94.12 93 MET A CA 1
ATOM 725 C C . MET A 1 93 ? 9.884 10.729 13.004 1.00 94.12 93 MET A C 1
ATOM 727 O O . MET A 1 93 ? 9.222 9.967 13.703 1.00 94.12 93 MET A O 1
ATOM 731 N N . GLU A 1 94 ? 9.461 11.950 12.676 1.00 94.44 94 GLU A N 1
ATOM 732 C CA . GLU A 1 94 ? 8.162 12.488 13.102 1.00 94.44 94 GLU A CA 1
ATOM 733 C C . GLU A 1 94 ? 7.000 11.649 12.565 1.00 94.44 94 GLU A C 1
ATOM 735 O O . GLU A 1 94 ? 6.079 11.309 13.306 1.00 94.44 94 GLU A O 1
ATOM 740 N N . TRP A 1 95 ? 7.060 11.254 11.291 1.00 94.00 95 TRP A N 1
ATOM 741 C CA . TRP A 1 95 ? 6.047 10.388 10.687 1.00 94.00 95 TRP A CA 1
ATOM 742 C C . TRP A 1 95 ? 6.011 9.001 11.325 1.00 94.00 95 TRP A C 1
ATOM 744 O O . TRP A 1 95 ? 4.938 8.491 11.645 1.00 94.00 95 TRP A O 1
ATOM 754 N N . SER A 1 96 ? 7.184 8.409 11.556 1.00 93.19 96 SER A N 1
ATOM 755 C CA . SER A 1 96 ? 7.306 7.122 12.245 1.00 93.19 96 SER A CA 1
ATOM 756 C C . SER A 1 96 ? 6.749 7.188 13.673 1.00 93.19 96 SER A C 1
ATOM 758 O O . SER A 1 96 ? 5.978 6.319 14.092 1.00 93.19 96 SER A O 1
ATOM 760 N N . TRP A 1 97 ? 7.077 8.254 14.409 1.00 94.94 97 TRP A N 1
ATOM 761 C CA . TRP A 1 97 ? 6.566 8.501 15.755 1.00 94.94 97 TRP A CA 1
ATOM 762 C C . TRP A 1 97 ? 5.046 8.682 15.767 1.00 94.94 97 TRP A C 1
ATOM 764 O O . TRP A 1 97 ? 4.375 8.088 16.612 1.00 94.94 97 TRP A O 1
ATOM 774 N N . PHE A 1 98 ? 4.492 9.442 14.818 1.00 94.19 98 PHE A N 1
ATOM 775 C CA . PHE A 1 98 ? 3.049 9.638 14.677 1.00 94.19 98 PHE A CA 1
ATOM 776 C C . PHE A 1 98 ? 2.324 8.305 14.466 1.00 94.19 98 PHE A C 1
ATOM 778 O O . PHE A 1 98 ? 1.433 7.968 15.244 1.00 94.19 98 PHE A O 1
ATOM 785 N N . LEU A 1 99 ? 2.756 7.505 13.483 1.00 93.69 99 LEU A N 1
ATOM 786 C CA . LEU A 1 99 ? 2.146 6.201 13.202 1.00 93.69 99 LEU A CA 1
ATOM 787 C C . LEU A 1 99 ? 2.242 5.250 14.403 1.00 93.69 99 LEU A C 1
ATOM 789 O O . LEU A 1 99 ? 1.265 4.586 14.743 1.00 93.69 99 LEU A O 1
ATOM 793 N N . THR A 1 100 ? 3.395 5.228 15.078 1.00 93.19 100 THR A N 1
ATOM 794 C CA . THR A 1 100 ? 3.601 4.433 16.301 1.00 93.19 100 THR A CA 1
ATOM 795 C C . THR A 1 100 ? 2.672 4.881 17.426 1.00 93.19 100 THR A C 1
ATOM 797 O O . THR A 1 100 ? 2.167 4.055 18.179 1.00 93.19 100 THR A O 1
ATOM 800 N N . THR A 1 101 ? 2.449 6.187 17.557 1.00 93.50 101 THR A N 1
ATOM 801 C CA . THR A 1 101 ? 1.573 6.753 18.585 1.00 93.50 101 THR A CA 1
ATOM 802 C C . THR A 1 101 ? 0.115 6.396 18.315 1.00 93.50 101 THR A C 1
ATOM 804 O O . THR A 1 101 ? -0.553 5.913 19.225 1.00 93.50 101 THR A O 1
ATOM 807 N N . CYS A 1 102 ? -0.357 6.533 17.071 1.00 90.12 102 CYS A N 1
ATOM 808 C CA . CYS A 1 102 ? -1.691 6.077 16.675 1.00 90.12 102 CYS A CA 1
ATOM 809 C C . CYS A 1 102 ? -1.888 4.582 16.960 1.00 90.12 102 CYS A C 1
ATOM 811 O O . CYS A 1 102 ? -2.878 4.214 17.578 1.00 90.12 102 CYS A O 1
ATOM 813 N N . GLY A 1 103 ? -0.912 3.739 16.606 1.00 88.44 103 GLY A N 1
ATOM 814 C CA . GLY A 1 103 ? -0.972 2.295 16.854 1.00 88.44 103 GLY A CA 1
ATOM 815 C C . GLY A 1 103 ? -0.862 1.867 18.323 1.00 88.44 103 GLY A C 1
ATOM 816 O O . GLY A 1 103 ? -0.890 0.677 18.592 1.00 88.44 103 GLY A O 1
ATOM 817 N N . ARG A 1 104 ? -0.674 2.797 19.271 1.00 88.50 104 ARG A N 1
ATOM 818 C CA . ARG A 1 104 ? -0.787 2.530 20.720 1.00 88.50 104 ARG A CA 1
ATOM 819 C C . ARG A 1 104 ? -2.133 2.961 21.300 1.00 88.50 104 ARG A C 1
ATOM 821 O O . ARG A 1 104 ? -2.442 2.596 22.429 1.00 88.50 104 ARG A O 1
ATOM 828 N N . MET A 1 105 ? -2.857 3.827 20.593 1.00 83.06 105 MET A N 1
ATOM 829 C CA . MET A 1 105 ? -4.180 4.320 20.995 1.00 83.06 105 MET A CA 1
ATOM 830 C C . MET A 1 105 ? -5.307 3.412 20.500 1.00 83.06 105 MET A C 1
ATOM 832 O O . MET A 1 105 ? -6.436 3.533 20.970 1.00 83.06 105 MET A O 1
ATOM 836 N N . ILE A 1 106 ? -4.977 2.562 19.533 1.00 80.56 106 ILE A N 1
ATOM 837 C CA . ILE A 1 106 ? -5.811 1.559 18.888 1.00 80.56 106 ILE A CA 1
ATOM 838 C C . ILE A 1 106 ? -5.229 0.204 19.270 1.00 80.56 106 ILE A C 1
ATOM 840 O O . ILE A 1 106 ? -6.019 -0.684 19.631 1.00 80.56 106 ILE A O 1
#

Secondary structure (DSSP, 8-state):
-HHHHHHHHHTT-EEEEETTEEEEETGGGS-TTHHHHHHHTHHHHHHHHHHHHHHHHHHHHHHHHHTT---HHHHHHHHHHHHSPPPTTS-HHHHHHHHHHHHHH-

Solvent-accessible surface area (backbone atoms only — not comparable to full-atom values): 6073 Å² total; per-residue (Å²): 110,66,70,58,54,53,55,40,42,74,50,70,21,44,78,45,77,59,85,94,40,83,42,67,44,55,56,87,53,49,63,86,67,51,61,61,52,49,63,77,42,39,72,63,52,53,54,49,52,54,54,51,52,50,50,55,37,53,53,44,15,49,45,34,21,70,77,44,65,30,58,62,72,57,14,44,54,50,32,52,54,75,73,49,77,75,60,90,92,56,54,73,66,58,48,52,50,50,55,54,50,53,66,70,78,71

Sequence (106 aa):
MADLIDRIRSFGANIVLDGNSLRIVNRQKLPPAAGAYVAKHGKAIAKYLRSDENIEFEERAAIIEFEGGAPREWAEQFARYLTKTKPAATDVMEWSWFLTTCGRMI

pLDDT: mean 90.41, std 4.19, range [77.38, 97.31]

Foldseek 3Di:
DVVLQVVCVVLVKGWADPPPDIDIGPCVSDDPCVVVVCVVCVVVVVVVRVVVLVVQLVVQLCCCCPVVVDDSVLSNVLSVLVPDDDDPPDDPVRSVVVNVVSVVVD

Nearest PDB structures (foldseek):
  5cbf-assembly2_C  TM=5.662E-01  e=6.418E+00  Tsukamurella paurometabola DSM 20162
  5cbg-assembly1_A  TM=4.362E-01  e=3.667E+00  Tsukamurella paurometabola DSM 20162
  5cbf-assembly1_D  TM=4.480E-01  e=4.702E+00  Tsukamurella paurometabola DSM 20162

Radius of gyration: 16.57 Å; Cα contacts (8 Å, |Δi|>4): 78; chains: 1; bounding box: 32×30×44 Å

Mean predicted aligned error: 6.02 Å